Protein AF-A0A966WE71-F1 (afdb_monomer)

pLDDT: mean 93.79, std 5.93, range [53.34, 98.62]

Radius of gyration: 16.36 Å; Cα contacts (8 Å, |Δi|>4): 339; chains: 1; bounding box: 37×33×51 Å

Structure (mmCIF, N/CA/C/O backbone):
data_AF-A0A966WE71-F1
#
_entry.id   AF-A0A966WE71-F1
#
loop_
_atom_site.group_PDB
_atom_site.id
_atom_site.type_symbol
_atom_site.label_atom_id
_atom_site.label_alt_id
_atom_site.label_comp_id
_atom_site.label_asym_id
_atom_site.label_entity_id
_atom_site.label_seq_id
_atom_site.pdbx_PDB_ins_code
_atom_site.Cartn_x
_atom_site.Cartn_y
_atom_site.Cartn_z
_atom_site.occupancy
_atom_site.B_iso_or_equiv
_atom_site.auth_seq_id
_atom_site.auth_comp_id
_atom_site.auth_asym_id
_atom_site.auth_atom_id
_atom_site.pdbx_PDB_model_num
ATOM 1 N N . MET A 1 1 ? -20.166 5.163 21.535 1.00 53.34 1 MET A N 1
ATOM 2 C CA . MET A 1 1 ? -19.377 4.038 20.985 1.00 53.34 1 MET A CA 1
ATOM 3 C C . MET A 1 1 ? -18.232 4.639 20.194 1.00 53.34 1 MET A C 1
ATOM 5 O O . MET A 1 1 ? -18.505 5.546 19.416 1.00 53.34 1 MET A O 1
ATOM 9 N N . SER A 1 2 ? -16.987 4.217 20.433 1.00 61.28 2 SER A N 1
ATOM 10 C CA . SER A 1 2 ? -15.862 4.662 19.598 1.00 61.28 2 SER A CA 1
ATOM 11 C C . SER A 1 2 ? -16.095 4.178 18.165 1.00 61.28 2 SER A C 1
ATOM 13 O O . SER A 1 2 ? -16.528 3.040 17.969 1.00 61.28 2 SER A O 1
ATOM 15 N N . LYS A 1 3 ? -15.888 5.041 17.168 1.00 87.00 3 LYS A N 1
ATOM 16 C CA . LYS A 1 3 ? -15.935 4.617 15.762 1.00 87.00 3 LYS A CA 1
ATOM 17 C C . LYS A 1 3 ? -14.727 3.706 15.519 1.00 87.00 3 LYS A C 1
ATOM 19 O O . LYS A 1 3 ? -13.639 4.034 15.975 1.00 87.00 3 LYS A O 1
ATOM 24 N N . ARG A 1 4 ? -14.912 2.578 14.826 1.00 95.88 4 ARG A N 1
ATOM 25 C CA . ARG A 1 4 ? -13.828 1.655 14.435 1.00 95.88 4 ARG A CA 1
ATOM 26 C C . ARG A 1 4 ? -13.442 1.875 12.976 1.00 95.88 4 ARG A C 1
ATOM 28 O O . ARG A 1 4 ? -14.306 2.221 12.166 1.00 95.88 4 ARG A O 1
ATOM 35 N N . GLY A 1 5 ? -12.178 1.649 12.642 1.00 97.25 5 GLY A N 1
ATOM 36 C CA . GLY A 1 5 ? -11.676 1.848 11.284 1.00 97.25 5 GLY A CA 1
ATOM 37 C C . GLY A 1 5 ? -10.292 1.258 11.043 1.00 97.25 5 GLY A C 1
ATOM 38 O O . GLY A 1 5 ? -9.756 0.517 11.866 1.00 97.25 5 GLY A O 1
ATOM 39 N N . PHE A 1 6 ? -9.723 1.600 9.899 1.00 98.12 6 PHE A N 1
ATOM 40 C CA . PHE A 1 6 ? -8.439 1.130 9.402 1.00 98.12 6 PHE A CA 1
ATOM 41 C C . PHE A 1 6 ? -7.498 2.306 9.177 1.00 98.12 6 PHE A C 1
ATOM 43 O O . PHE A 1 6 ? -7.939 3.395 8.804 1.00 98.12 6 PHE A O 1
ATOM 50 N N . LEU A 1 7 ? -6.202 2.068 9.348 1.00 98.50 7 LEU A N 1
ATOM 51 C CA . LEU A 1 7 ? -5.177 2.954 8.812 1.00 98.50 7 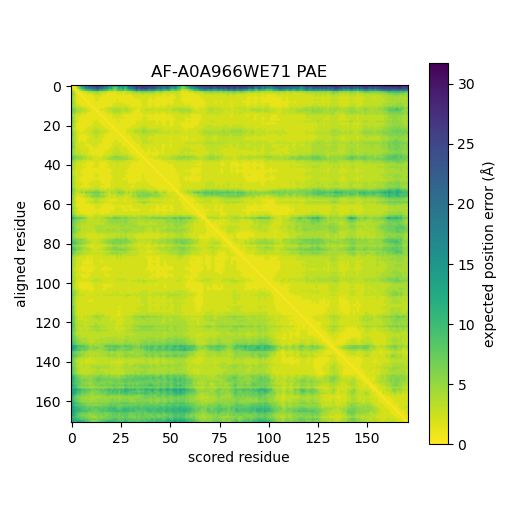LEU A CA 1
ATOM 52 C C . LEU A 1 7 ? -4.828 2.477 7.398 1.00 98.50 7 LEU A C 1
ATOM 54 O O . LEU A 1 7 ? -4.538 1.300 7.197 1.00 98.50 7 LEU A O 1
ATOM 58 N N . ALA A 1 8 ? -4.866 3.370 6.422 1.00 98.50 8 ALA A N 1
ATOM 59 C CA . ALA A 1 8 ? -4.443 3.105 5.055 1.00 98.50 8 ALA A CA 1
ATOM 60 C C . ALA A 1 8 ? -3.178 3.908 4.763 1.00 98.50 8 ALA A C 1
ATOM 62 O O . ALA A 1 8 ? -3.141 5.113 5.011 1.00 98.50 8 ALA A O 1
ATOM 63 N N . VAL A 1 9 ? -2.152 3.252 4.236 1.00 98.62 9 VAL A N 1
ATOM 64 C CA . VAL A 1 9 ? -0.878 3.868 3.868 1.00 98.62 9 VAL A CA 1
ATOM 65 C C . VAL A 1 9 ? -0.609 3.590 2.392 1.00 98.62 9 VAL A C 1
ATOM 67 O O . VAL A 1 9 ? -0.711 2.455 1.942 1.00 98.62 9 VAL A O 1
ATOM 70 N N . ASP A 1 10 ? -0.260 4.624 1.641 1.00 97.75 10 ASP A N 1
ATOM 71 C CA . ASP A 1 10 ? 0.112 4.541 0.228 1.00 97.75 10 ASP A CA 1
ATOM 72 C C . ASP A 1 10 ? 1.489 5.182 0.034 1.00 97.75 10 ASP A C 1
ATOM 74 O O . ASP A 1 10 ? 1.703 6.354 0.370 1.00 97.75 10 ASP A O 1
ATOM 78 N N . ILE A 1 11 ? 2.436 4.380 -0.450 1.00 96.81 11 ILE A N 1
ATOM 79 C CA . ILE A 1 11 ? 3.855 4.716 -0.553 1.00 96.81 11 ILE A CA 1
ATOM 80 C C . ILE A 1 11 ? 4.243 4.756 -2.028 1.00 96.81 11 ILE A C 1
ATOM 82 O O . ILE A 1 11 ? 4.585 3.739 -2.639 1.00 96.81 11 ILE A O 1
ATOM 86 N N . GLY A 1 12 ? 4.244 5.967 -2.580 1.00 92.44 12 GLY A N 1
ATOM 87 C CA . GLY A 1 12 ? 4.750 6.258 -3.912 1.00 92.44 12 GLY A CA 1
ATOM 88 C C . GLY A 1 12 ? 6.151 6.869 -3.894 1.00 92.44 12 GLY A C 1
ATOM 89 O O . GLY A 1 12 ? 6.595 7.475 -2.920 1.00 92.44 12 GLY A O 1
ATOM 90 N N . GLY A 1 13 ? 6.836 6.796 -5.036 1.00 90.06 13 GLY A N 1
ATOM 91 C CA . GLY A 1 13 ? 8.158 7.410 -5.216 1.00 90.06 13 GLY A CA 1
ATOM 92 C C . GLY A 1 13 ? 8.183 8.936 -5.089 1.00 90.06 13 GLY A C 1
ATOM 93 O O . GLY A 1 13 ? 9.224 9.528 -4.841 1.00 90.06 13 GLY A O 1
ATOM 94 N N . THR A 1 14 ? 7.032 9.585 -5.262 1.00 91.62 14 THR A N 1
ATOM 95 C CA . THR A 1 14 ? 6.903 11.050 -5.214 1.00 91.62 14 THR A CA 1
ATOM 96 C C . THR A 1 14 ? 6.099 11.523 -4.010 1.00 91.62 14 THR A C 1
ATOM 98 O O . THR A 1 14 ? 6.258 12.658 -3.565 1.00 91.62 14 THR A O 1
ATOM 101 N N . LYS A 1 15 ? 5.215 10.676 -3.482 1.00 95.50 15 LYS A N 1
ATOM 102 C CA . LYS A 1 15 ? 4.251 11.057 -2.460 1.00 95.50 15 LYS A CA 1
ATOM 103 C C . LYS A 1 15 ? 3.998 9.918 -1.484 1.00 95.50 15 LYS A C 1
ATOM 105 O O . LYS A 1 15 ? 3.820 8.777 -1.898 1.00 95.50 15 LYS A O 1
ATOM 110 N N . LEU A 1 16 ? 3.879 10.286 -0.216 1.00 98.00 16 LEU A N 1
ATOM 111 C CA . LEU A 1 16 ? 3.360 9.457 0.861 1.00 98.00 16 LEU A CA 1
ATOM 112 C C . LEU A 1 16 ? 1.936 9.920 1.179 1.00 98.00 16 LEU A C 1
ATOM 114 O O . LEU A 1 16 ? 1.690 11.126 1.306 1.00 98.00 16 LEU A O 1
ATOM 118 N N . SER A 1 17 ? 1.002 8.985 1.322 1.00 98.44 17 SER A N 1
ATOM 119 C CA . SER A 1 17 ? -0.354 9.270 1.800 1.00 98.44 17 SER A CA 1
ATOM 120 C C . SER A 1 17 ? -0.703 8.356 2.968 1.00 98.44 17 SER A C 1
ATOM 122 O O . SER A 1 17 ? -0.406 7.165 2.941 1.00 98.44 17 SER A O 1
ATOM 124 N N . VAL A 1 18 ? -1.364 8.911 3.980 1.00 98.62 18 VAL A N 1
ATOM 125 C CA . VAL A 1 18 ? -1.915 8.155 5.108 1.00 98.62 18 VAL A CA 1
ATOM 126 C C . VAL A 1 18 ? -3.356 8.593 5.307 1.00 98.62 18 VAL A C 1
ATOM 128 O O . VAL A 1 18 ? -3.637 9.790 5.281 1.00 98.62 18 VAL A O 1
ATOM 131 N N . GLY A 1 19 ? -4.273 7.653 5.490 1.00 98.00 19 GLY A N 1
ATOM 132 C CA . GLY A 1 19 ? -5.681 7.944 5.722 1.00 98.00 19 GLY A CA 1
ATOM 133 C C . GLY A 1 19 ? -6.292 7.056 6.790 1.00 98.00 19 GLY A C 1
ATOM 134 O O . GLY A 1 19 ? -5.854 5.928 7.006 1.00 98.00 19 GLY A O 1
ATOM 135 N N . VAL A 1 20 ? -7.325 7.571 7.444 1.00 98.12 20 VAL A N 1
ATOM 136 C CA . VAL A 1 20 ? -8.189 6.795 8.331 1.00 98.12 20 VAL A CA 1
ATOM 137 C C . VAL A 1 20 ? -9.447 6.445 7.557 1.00 98.12 20 VAL A C 1
ATOM 139 O O . VAL A 1 20 ? -10.128 7.329 7.039 1.00 98.12 20 VAL A O 1
ATOM 142 N N . VAL A 1 21 ? -9.757 5.157 7.470 1.00 97.38 21 VAL A N 1
ATOM 143 C CA . VAL A 1 21 ? -10.858 4.630 6.659 1.00 97.38 21 VAL A CA 1
ATOM 144 C C . VAL A 1 21 ? -11.862 3.921 7.561 1.00 97.38 21 VAL A C 1
ATOM 146 O O . VAL A 1 21 ? -11.482 3.167 8.454 1.00 97.38 21 VAL A O 1
ATOM 149 N N . SER A 1 22 ? -13.155 4.158 7.364 1.00 96.25 22 SER A N 1
ATOM 150 C CA . SER A 1 22 ? -14.210 3.489 8.125 1.00 96.25 22 SER A CA 1
ATOM 151 C C . SER A 1 22 ? -14.344 2.012 7.737 1.00 96.25 22 SER A C 1
ATOM 153 O O . SER A 1 22 ? -13.832 1.561 6.714 1.00 96.25 22 SER A O 1
ATOM 155 N N . LEU A 1 23 ? -15.123 1.252 8.512 1.00 95.81 23 LEU A N 1
ATOM 156 C CA . LEU A 1 23 ? -15.459 -0.141 8.181 1.00 95.81 23 LEU A CA 1
ATOM 157 C C . LEU A 1 23 ? -16.198 -0.309 6.840 1.00 95.81 23 LEU A C 1
ATOM 159 O O . LEU A 1 23 ? -16.301 -1.424 6.339 1.00 95.81 23 LEU A O 1
ATOM 163 N N . THR A 1 24 ? -16.723 0.781 6.278 1.00 94.31 24 THR A N 1
ATOM 164 C CA . THR A 1 24 ? -17.474 0.790 5.011 1.00 94.31 24 THR A CA 1
ATOM 165 C C . THR A 1 24 ? -16.676 1.361 3.836 1.00 94.31 24 THR A C 1
ATOM 167 O O . THR A 1 24 ? -17.225 1.494 2.749 1.00 94.31 24 THR A O 1
ATOM 170 N N . GLY A 1 25 ? -15.398 1.702 4.039 1.00 94.56 25 GLY A N 1
ATOM 171 C CA . GLY A 1 25 ? -14.542 2.275 2.993 1.00 94.56 25 GLY A CA 1
ATOM 172 C C . GLY A 1 25 ? -14.589 3.805 2.887 1.00 94.56 25 GLY A C 1
ATOM 173 O O . GLY A 1 25 ? -13.926 4.381 2.031 1.00 94.56 25 GLY A O 1
ATOM 174 N N . GLU A 1 26 ? -15.331 4.494 3.760 1.00 95.56 26 GLU A N 1
ATOM 175 C CA . GLU A 1 26 ? -15.346 5.963 3.800 1.00 95.56 26 GLU A CA 1
ATOM 176 C C . GLU A 1 26 ? -14.016 6.504 4.343 1.00 95.56 26 GLU A C 1
ATOM 178 O O . GLU A 1 26 ? -13.591 6.125 5.435 1.00 95.56 26 GLU A O 1
ATOM 183 N N . VAL A 1 27 ? -13.375 7.421 3.616 1.00 96.06 27 VAL A N 1
ATOM 184 C CA . VAL A 1 27 ? -12.171 8.120 4.087 1.00 96.06 27 VAL A CA 1
ATOM 185 C C . VAL A 1 27 ? -12.579 9.210 5.077 1.00 96.06 27 VAL A C 1
ATOM 187 O O . VAL A 1 27 ? -13.170 10.215 4.693 1.00 96.06 27 VAL A O 1
ATOM 190 N N . LEU A 1 28 ? -12.249 9.013 6.352 1.00 96.31 28 LEU A N 1
ATOM 191 C CA . LEU A 1 28 ? -12.604 9.913 7.452 1.00 96.31 28 LEU A CA 1
ATOM 192 C C . LEU A 1 28 ? -11.612 11.073 7.596 1.00 96.31 28 LEU A C 1
ATOM 194 O O . LEU A 1 28 ? -12.003 12.197 7.900 1.00 96.31 28 LEU A O 1
ATOM 198 N N . SER A 1 29 ? -10.328 10.800 7.374 1.00 96.44 29 SER A N 1
ATOM 199 C CA . SER A 1 29 ? -9.260 11.799 7.347 1.00 96.44 29 SER A CA 1
ATOM 200 C C . SER A 1 29 ? -8.123 11.325 6.449 1.00 96.44 29 SER A C 1
ATOM 202 O O . SER A 1 29 ? -7.968 10.123 6.209 1.00 96.44 29 SER A O 1
ATOM 204 N N . HIS A 1 30 ? -7.328 12.264 5.934 1.00 97.25 30 HIS A N 1
ATOM 205 C CA . HIS A 1 30 ? -6.104 11.927 5.221 1.00 97.25 30 HIS A CA 1
ATOM 206 C C . HIS A 1 30 ? -5.032 13.013 5.350 1.00 97.25 30 HIS A C 1
ATOM 208 O O . HIS A 1 30 ? -5.310 14.211 5.287 1.00 97.25 30 HIS A O 1
ATOM 214 N N . GLY A 1 31 ? -3.780 12.579 5.404 1.00 98.00 31 GLY A N 1
ATOM 215 C CA . GLY A 1 31 ? -2.583 13.404 5.354 1.00 98.00 31 GLY A CA 1
ATOM 216 C C . GLY A 1 31 ? -1.681 12.965 4.207 1.00 98.00 31 GLY A C 1
ATOM 217 O O . GLY A 1 31 ? -1.707 11.810 3.774 1.00 98.00 31 GLY A O 1
ATOM 218 N N . ARG A 1 32 ? -0.900 13.903 3.670 1.00 98.12 32 ARG A N 1
ATOM 219 C CA . ARG A 1 32 ? -0.003 13.664 2.536 1.00 98.12 32 ARG A CA 1
ATOM 220 C C . ARG A 1 32 ? 1.297 14.431 2.720 1.00 98.12 32 ARG A C 1
ATOM 222 O O . ARG A 1 32 ? 1.266 15.574 3.168 1.00 98.12 32 ARG A O 1
ATOM 229 N N . ALA A 1 33 ? 2.401 13.833 2.295 1.00 97.62 33 ALA A N 1
ATOM 230 C CA . ALA A 1 33 ? 3.713 14.466 2.244 1.00 97.62 33 ALA 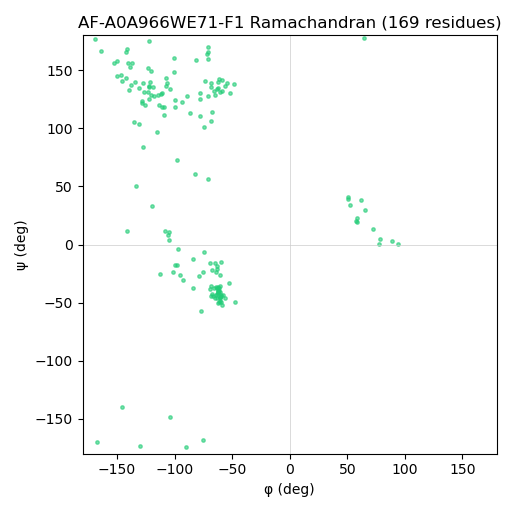A CA 1
ATOM 231 C C . ALA A 1 33 ? 4.420 14.110 0.932 1.00 97.62 33 ALA A C 1
ATOM 233 O O . ALA A 1 33 ? 4.114 13.095 0.303 1.00 97.62 33 ALA A O 1
ATOM 234 N N . MET A 1 34 ? 5.366 14.947 0.509 1.00 97.56 34 MET A N 1
ATOM 235 C CA . MET A 1 34 ? 6.296 14.571 -0.557 1.00 97.56 34 MET A CA 1
ATOM 236 C C . MET A 1 34 ? 7.224 13.474 -0.041 1.00 97.56 34 MET A C 1
ATOM 238 O O . MET A 1 34 ? 7.695 13.568 1.090 1.00 97.56 34 MET A O 1
ATOM 242 N N . THR A 1 35 ? 7.508 12.465 -0.863 1.00 96.44 35 THR A N 1
ATOM 243 C CA . THR A 1 35 ? 8.529 11.461 -0.534 1.00 96.44 35 THR A CA 1
ATOM 244 C C . THR A 1 35 ? 9.896 12.148 -0.552 1.00 96.44 35 THR A C 1
ATOM 246 O O . THR A 1 35 ? 10.308 12.633 -1.613 1.00 96.44 35 THR A O 1
ATOM 249 N N . PRO A 1 36 ? 10.595 12.269 0.593 1.00 95.75 36 PRO A N 1
ATOM 250 C CA . PRO A 1 36 ? 11.894 12.924 0.611 1.00 95.75 36 PRO A CA 1
ATOM 251 C C . PRO A 1 36 ? 12.953 12.038 -0.060 1.00 95.75 36 PRO A C 1
ATOM 253 O O . PRO A 1 36 ? 12.754 10.846 -0.269 1.00 95.75 36 PRO A O 1
ATOM 256 N N . GLN A 1 37 ? 14.101 12.620 -0.411 1.00 91.38 37 GLN A N 1
ATOM 257 C CA . GLN A 1 37 ? 15.211 11.856 -1.005 1.00 91.38 37 GLN A CA 1
ATOM 258 C C . GLN A 1 37 ? 15.974 11.013 0.028 1.00 91.38 37 GLN A C 1
ATOM 260 O 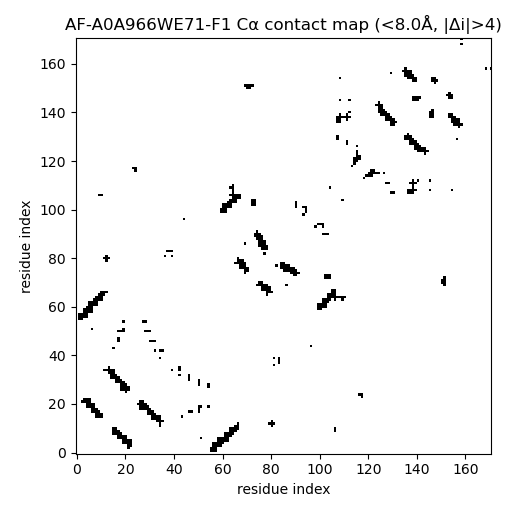O . GLN A 1 37 ? 16.621 10.033 -0.327 1.00 91.38 37 GLN A O 1
ATOM 265 N N . VAL A 1 38 ? 15.905 11.416 1.296 1.00 94.00 38 VAL A N 1
ATOM 266 C CA . VAL A 1 38 ? 16.510 10.751 2.451 1.00 94.00 38 VAL A CA 1
ATOM 267 C C . VAL A 1 38 ? 15.539 10.831 3.622 1.00 94.00 38 VAL A C 1
ATOM 269 O O . VAL A 1 38 ? 14.721 11.751 3.678 1.00 94.00 38 VAL A O 1
ATOM 272 N N . HIS A 1 39 ? 15.657 9.912 4.573 1.00 96.31 39 HIS A N 1
ATOM 273 C CA . HIS A 1 39 ? 14.818 9.852 5.768 1.00 96.31 39 HIS A CA 1
ATOM 274 C C . HIS A 1 39 ? 13.324 9.634 5.459 1.00 96.31 39 HIS A C 1
ATOM 276 O O . HIS A 1 39 ? 12.446 10.202 6.114 1.00 96.31 39 HIS A O 1
ATOM 282 N N . VAL A 1 40 ? 13.011 8.799 4.463 1.00 97.62 40 VAL A N 1
ATOM 283 C CA . VAL A 1 40 ? 11.627 8.495 4.060 1.00 97.62 40 VAL A CA 1
ATOM 284 C C . VAL A 1 40 ? 10.867 7.798 5.178 1.00 97.62 40 VAL A C 1
ATOM 286 O O . VAL A 1 40 ? 9.696 8.102 5.394 1.00 97.62 40 VAL A O 1
ATOM 289 N N . TRP A 1 41 ? 11.524 6.912 5.936 1.00 98.19 41 TRP A N 1
ATOM 290 C CA . TRP A 1 41 ? 10.892 6.282 7.099 1.00 98.19 41 TRP A CA 1
ATOM 291 C C . TRP A 1 41 ? 10.460 7.314 8.144 1.00 98.19 41 TRP A C 1
ATOM 293 O O . TRP A 1 41 ? 9.340 7.238 8.633 1.00 98.19 41 TRP A O 1
ATOM 303 N N . GLN A 1 42 ? 11.312 8.289 8.459 1.00 98.38 42 GLN A N 1
ATOM 304 C CA . GLN A 1 42 ? 11.007 9.331 9.438 1.00 98.38 42 GLN A CA 1
ATOM 305 C C . GLN A 1 42 ? 9.816 10.177 8.977 1.00 98.38 42 GLN A C 1
ATOM 307 O O . GLN A 1 42 ? 8.881 10.379 9.747 1.00 98.38 42 GLN A O 1
ATOM 312 N N . ALA A 1 43 ? 9.802 10.593 7.707 1.00 98.31 43 ALA A N 1
ATOM 313 C CA . ALA A 1 43 ? 8.682 11.344 7.143 1.00 98.31 43 ALA A CA 1
ATOM 314 C C . ALA A 1 43 ? 7.369 10.539 7.160 1.00 98.31 43 ALA A C 1
ATOM 316 O O . ALA A 1 43 ? 6.307 11.081 7.473 1.00 98.31 43 ALA A O 1
ATOM 317 N N . LEU A 1 44 ? 7.431 9.239 6.852 1.00 98.62 44 LEU A N 1
ATOM 318 C CA . LEU A 1 44 ? 6.272 8.352 6.929 1.00 98.62 44 LEU A CA 1
ATOM 319 C C . LEU A 1 44 ? 5.795 8.166 8.376 1.00 98.62 44 LEU A C 1
ATOM 321 O O . LEU A 1 44 ? 4.598 8.236 8.641 1.00 98.62 44 LEU A O 1
ATOM 325 N N . GLU A 1 45 ? 6.718 7.948 9.310 1.00 98.62 45 GLU A N 1
ATOM 326 C CA . GLU A 1 45 ? 6.438 7.768 10.734 1.00 98.62 45 GLU A CA 1
ATOM 327 C C . GLU A 1 45 ? 5.760 9.005 11.335 1.00 98.62 45 GLU A C 1
ATOM 329 O O . GLU A 1 45 ? 4.764 8.871 12.048 1.00 98.62 45 GLU A O 1
ATOM 334 N N . GLU A 1 46 ? 6.253 10.205 11.025 1.00 98.44 46 GLU A N 1
ATOM 335 C CA . GLU A 1 46 ? 5.634 11.467 11.440 1.00 98.44 46 GLU A CA 1
ATOM 336 C C . GLU A 1 46 ? 4.215 11.601 10.884 1.00 98.44 46 GLU A C 1
ATOM 338 O O . GLU A 1 46 ? 3.276 11.848 11.643 1.00 98.44 46 GLU A O 1
ATOM 343 N N . LEU A 1 47 ? 4.035 11.353 9.584 1.00 98.50 47 LEU A N 1
ATOM 344 C CA . LEU A 1 47 ? 2.727 11.432 8.939 1.00 98.50 47 LEU A CA 1
ATOM 345 C C . LEU A 1 47 ? 1.723 10.439 9.546 1.00 98.50 47 LEU A C 1
ATOM 347 O O . LEU A 1 47 ? 0.564 10.792 9.781 1.00 98.50 47 LEU A O 1
ATOM 351 N N . ILE A 1 48 ? 2.169 9.215 9.842 1.00 98.62 48 ILE A N 1
ATOM 352 C CA . ILE A 1 48 ? 1.370 8.197 10.530 1.00 98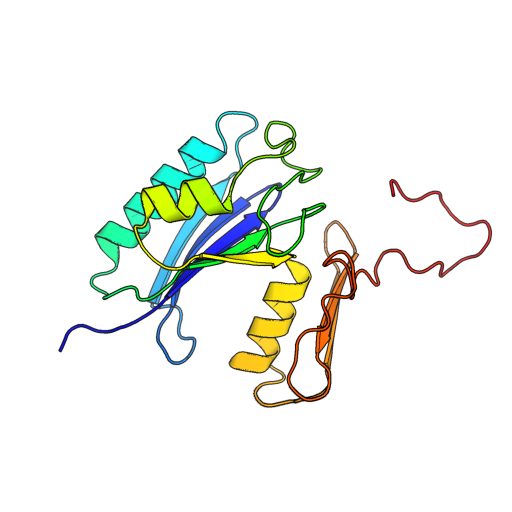.62 48 ILE A CA 1
ATOM 353 C C . ILE A 1 48 ? 0.981 8.672 11.929 1.00 98.62 48 ILE A C 1
ATOM 355 O O . ILE A 1 48 ? -0.200 8.627 12.273 1.00 98.62 48 ILE A O 1
ATOM 359 N N . LYS A 1 49 ? 1.939 9.153 12.731 1.00 98.06 49 LYS A N 1
ATOM 360 C CA . LYS A 1 49 ? 1.675 9.627 14.099 1.00 98.06 49 LYS A CA 1
ATOM 361 C C . LYS A 1 49 ? 0.649 10.755 14.116 1.00 98.06 49 LYS A C 1
ATOM 363 O O . LYS A 1 49 ? -0.270 10.706 14.931 1.00 98.06 49 LYS A O 1
ATOM 368 N N . THR A 1 50 ? 0.761 11.715 13.199 1.00 97.31 50 THR A N 1
ATOM 369 C CA . THR A 1 50 ? -0.221 12.798 13.049 1.00 97.31 50 THR A CA 1
ATOM 370 C C . THR A 1 50 ? -1.615 12.244 12.760 1.00 97.31 50 THR A C 1
ATOM 372 O O . THR A 1 50 ? -2.554 12.550 13.490 1.00 97.31 50 THR A O 1
ATOM 375 N N . GLN A 1 51 ? -1.759 11.369 11.758 1.00 96.88 51 GLN A N 1
ATOM 376 C CA . GLN A 1 51 ? -3.075 10.830 11.394 1.00 96.88 51 GLN A CA 1
ATOM 377 C C . GLN A 1 51 ? -3.692 9.950 12.487 1.00 96.88 51 GLN A C 1
ATOM 379 O O . GLN A 1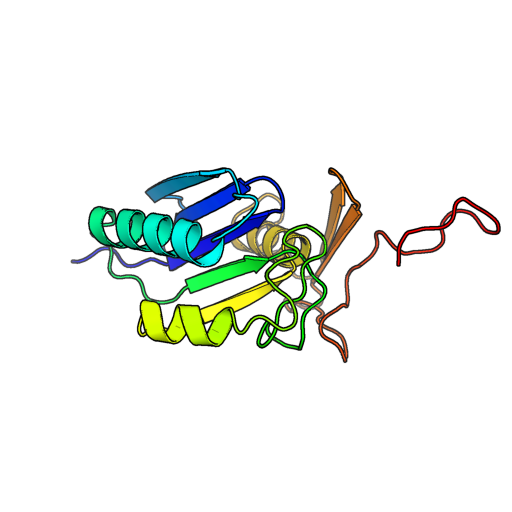 51 ? -4.898 10.018 12.716 1.00 96.88 51 GLN A O 1
ATOM 384 N N . VAL A 1 52 ? -2.887 9.150 13.191 1.00 96.00 52 VAL A N 1
ATOM 385 C CA . VAL A 1 52 ? -3.369 8.321 14.306 1.00 96.00 52 VAL A CA 1
ATOM 386 C C . VAL A 1 52 ? -3.860 9.202 15.458 1.00 96.00 52 VAL A C 1
ATOM 388 O O . VAL A 1 52 ? -4.957 8.965 15.969 1.00 96.00 52 VAL A O 1
ATOM 391 N N . ALA A 1 53 ? -3.095 10.233 15.832 1.00 94.50 53 ALA A N 1
ATOM 392 C CA . ALA A 1 53 ? -3.435 11.137 16.931 1.00 94.50 53 ALA A CA 1
ATOM 393 C C . ALA A 1 53 ? -4.713 11.951 16.664 1.00 94.50 53 ALA A C 1
ATOM 395 O O . ALA A 1 53 ? -5.507 12.169 17.578 1.00 94.50 53 ALA A O 1
ATOM 396 N N . GLU A 1 54 ? -4.933 12.368 15.417 1.00 92.00 54 GLU A N 1
ATOM 397 C CA . GLU A 1 54 ? -6.090 13.177 15.011 1.00 92.00 54 GLU A CA 1
ATOM 398 C C . GLU A 1 54 ? -7.348 12.343 14.716 1.00 92.00 54 GLU A C 1
ATOM 400 O O . GLU A 1 54 ? -8.440 12.896 14.600 1.00 92.00 54 GLU A O 1
ATOM 405 N N . SER A 1 55 ? -7.219 11.016 14.601 1.00 90.88 55 SER A N 1
ATOM 406 C CA . SER A 1 55 ? -8.287 10.152 14.083 1.00 90.88 55 SER A CA 1
ATOM 407 C C . SER A 1 55 ? -9.564 10.154 14.929 1.00 90.88 55 SER A C 1
ATOM 409 O O . SER A 1 55 ? -10.665 10.123 14.381 1.00 90.88 55 SER A O 1
ATOM 411 N N . GLY A 1 56 ? -9.438 10.128 16.262 1.00 89.75 56 GLY A N 1
ATOM 412 C CA . GLY A 1 56 ? -10.564 9.864 17.168 1.00 89.75 56 GLY A CA 1
ATOM 413 C C . GLY A 1 56 ? -11.262 8.514 16.918 1.00 89.75 56 GLY A C 1
ATOM 414 O O . GLY A 1 56 ? -12.423 8.344 17.301 1.00 89.75 56 GLY A O 1
ATOM 415 N N . VAL A 1 57 ? -10.584 7.574 16.247 1.00 93.88 57 VAL A N 1
ATOM 416 C CA . VAL A 1 57 ? -11.110 6.282 15.778 1.00 93.88 57 VAL A CA 1
ATOM 417 C C . VAL A 1 57 ? -10.286 5.150 16.388 1.00 93.88 57 VAL A C 1
ATOM 419 O O . VAL A 1 57 ? -9.063 5.213 16.462 1.00 93.88 57 VAL A O 1
ATOM 422 N N . GLU A 1 58 ? -10.954 4.076 16.799 1.00 95.75 58 GLU A N 1
ATOM 423 C CA . GLU A 1 58 ? -10.297 2.824 17.171 1.00 95.75 58 GLU A CA 1
ATOM 424 C C . GLU A 1 58 ? -9.823 2.099 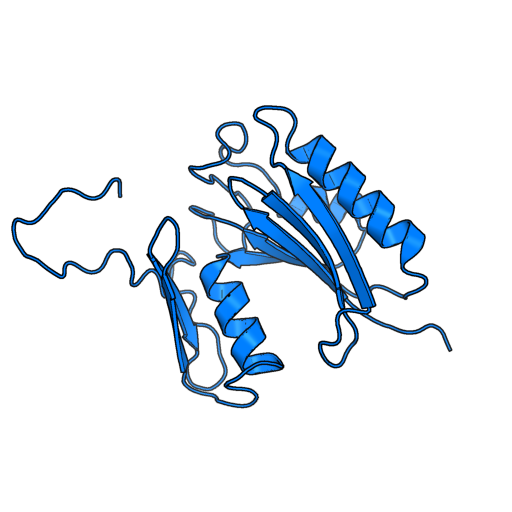15.900 1.00 95.75 58 GLU A C 1
ATOM 426 O O . GLU A 1 58 ? -10.612 1.483 15.174 1.00 95.75 58 GLU A O 1
ATOM 431 N N . LEU A 1 59 ? -8.528 2.210 15.612 1.00 97.25 59 LEU A N 1
ATOM 432 C CA . LEU A 1 59 ? -7.887 1.570 14.465 1.00 97.25 59 LEU A CA 1
ATOM 433 C C . LEU A 1 59 ? -7.638 0.086 14.752 1.00 97.25 59 LEU A C 1
ATOM 435 O O . LEU A 1 59 ? -6.994 -0.254 15.741 1.00 97.25 59 LEU A O 1
ATOM 439 N N . ILE A 1 60 ? -8.137 -0.798 13.885 1.00 97.50 60 ILE A N 1
ATOM 440 C CA . ILE A 1 60 ? -8.075 -2.256 14.108 1.00 97.50 60 ILE A CA 1
ATOM 441 C C . ILE A 1 60 ? -6.964 -2.950 13.316 1.00 97.50 60 ILE A C 1
ATOM 443 O O . ILE A 1 60 ? -6.524 -4.036 13.691 1.00 97.50 60 ILE A O 1
ATOM 447 N N . SER A 1 61 ? -6.520 -2.342 12.217 1.00 98.00 61 SER A N 1
ATOM 448 C CA . SER A 1 61 ? -5.388 -2.803 11.414 1.00 98.00 61 SER A CA 1
ATOM 449 C C . SER A 1 61 ? -4.890 -1.704 10.478 1.00 98.00 61 SER A C 1
ATOM 451 O O . SER A 1 61 ? -5.589 -0.717 10.226 1.00 98.00 61 SER A O 1
ATOM 453 N N . CYS A 1 62 ? -3.702 -1.922 9.917 1.00 98.62 62 CYS A N 1
ATOM 454 C CA . CYS A 1 62 ? -3.094 -1.079 8.897 1.00 98.62 62 CYS A CA 1
ATOM 455 C C . CYS A 1 62 ? -2.954 -1.840 7.570 1.00 98.62 62 CYS A C 1
ATOM 457 O O . CYS A 1 62 ? -2.422 -2.953 7.544 1.00 98.62 62 CYS A O 1
ATOM 459 N N . GLY A 1 63 ? -3.440 -1.249 6.480 1.00 98.44 63 GLY A N 1
ATOM 460 C CA . GLY A 1 63 ? -3.223 -1.716 5.111 1.00 98.44 63 GLY A CA 1
ATOM 461 C C . GLY A 1 63 ? -2.251 -0.794 4.378 1.00 98.44 63 GLY A C 1
ATOM 462 O O . GLY A 1 63 ? -2.361 0.426 4.492 1.00 98.44 63 GLY A O 1
ATOM 463 N N . VAL A 1 64 ? -1.310 -1.367 3.631 1.00 98.38 64 VAL A N 1
ATOM 464 C CA . VAL A 1 64 ? -0.241 -0.626 2.952 1.00 98.38 64 VAL A CA 1
ATOM 465 C C . VAL A 1 64 ? -0.177 -1.009 1.476 1.00 98.38 64 VAL A C 1
ATOM 467 O O . VAL A 1 64 ? 0.029 -2.178 1.152 1.00 98.38 64 VAL A O 1
ATOM 470 N N . GLY A 1 65 ? -0.297 -0.020 0.592 1.00 96.75 65 GLY A N 1
ATOM 471 C CA . GLY A 1 65 ? 0.121 -0.115 -0.805 1.00 96.75 65 GLY A CA 1
ATOM 472 C C . GLY A 1 65 ? 1.545 0.416 -0.952 1.00 96.75 65 GLY A C 1
ATOM 473 O O . GLY A 1 65 ? 1.823 1.551 -0.567 1.00 96.75 65 GLY A O 1
ATOM 474 N N . CYS A 1 66 ? 2.462 -0.396 -1.473 1.00 94.62 66 CYS A N 1
ATOM 475 C CA . CYS A 1 66 ? 3.854 -0.001 -1.674 1.00 94.62 66 CYS A CA 1
ATOM 476 C C . CYS A 1 66 ? 4.345 -0.424 -3.056 1.00 94.62 66 CYS A C 1
ATOM 478 O O . CYS A 1 66 ? 4.073 -1.535 -3.509 1.00 94.62 66 CYS A O 1
ATOM 480 N N . GLY A 1 67 ? 5.123 0.435 -3.714 1.00 88.94 67 GLY A N 1
ATOM 481 C CA . GLY A 1 67 ? 5.858 0.035 -4.913 1.00 88.94 67 GLY A CA 1
ATOM 482 C C . GLY A 1 67 ? 6.808 -1.138 -4.625 1.00 88.94 67 GLY A C 1
ATOM 483 O O . GLY A 1 67 ? 7.429 -1.203 -3.561 1.00 88.94 67 GLY A O 1
ATOM 484 N N . GLY A 1 68 ? 6.914 -2.075 -5.568 1.00 85.25 68 GLY A N 1
ATOM 485 C CA . GLY A 1 68 ? 7.849 -3.202 -5.502 1.00 85.25 68 GLY A CA 1
ATOM 486 C C . GLY A 1 68 ? 9.225 -2.906 -6.125 1.00 85.25 68 GLY A C 1
ATOM 487 O O . GLY A 1 68 ? 9.478 -1.781 -6.568 1.00 85.25 68 GLY A O 1
ATOM 488 N N . PRO A 1 69 ? 10.105 -3.925 -6.218 1.00 86.31 69 PRO A N 1
ATOM 489 C CA . PRO A 1 69 ? 9.908 -5.312 -5.774 1.00 86.31 69 PRO A CA 1
ATOM 490 C C . PRO A 1 69 ? 9.886 -5.482 -4.247 1.00 86.31 69 PRO A C 1
ATOM 492 O O . PRO A 1 69 ? 10.401 -4.647 -3.503 1.00 86.31 69 PRO A O 1
ATOM 495 N N . MET A 1 70 ? 9.305 -6.588 -3.778 1.00 89.75 70 MET A N 1
ATOM 496 C CA . MET A 1 70 ? 9.257 -6.954 -2.359 1.00 89.75 70 MET A CA 1
ATOM 497 C C . MET A 1 70 ? 9.237 -8.474 -2.165 1.00 89.75 70 MET A C 1
ATOM 499 O O . MET A 1 70 ? 8.866 -9.213 -3.079 1.00 89.75 70 MET A O 1
ATOM 503 N N . SER A 1 71 ? 9.636 -8.945 -0.983 1.00 90.31 71 SER A N 1
ATOM 504 C CA . SER A 1 71 ? 9.413 -10.334 -0.568 1.00 90.31 71 SER A CA 1
ATOM 505 C C . SER A 1 71 ? 7.919 -10.583 -0.270 1.00 90.31 71 SER A C 1
ATOM 507 O O . SER A 1 71 ? 7.148 -9.622 -0.150 1.00 90.31 71 SER A O 1
ATOM 509 N N . PRO A 1 72 ? 7.467 -11.851 -0.164 1.00 87.62 72 PRO A N 1
ATOM 510 C CA . PRO A 1 72 ? 6.070 -12.165 0.131 1.00 87.62 72 PRO A CA 1
ATOM 511 C C . PRO A 1 72 ? 5.523 -11.373 1.326 1.00 87.62 72 PRO A C 1
ATOM 513 O O . PRO A 1 72 ? 6.208 -11.197 2.330 1.00 87.62 72 PRO A O 1
ATOM 516 N N . HIS A 1 73 ? 4.286 -10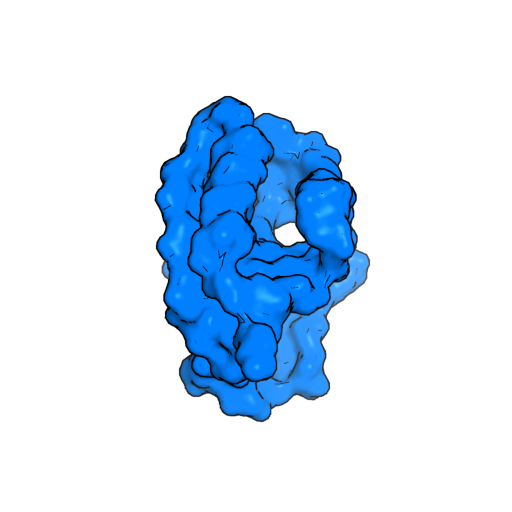.885 1.204 1.00 86.44 73 HIS A N 1
ATOM 517 C CA . HIS A 1 73 ? 3.604 -10.078 2.228 1.00 86.44 73 HIS A CA 1
ATOM 518 C C . HIS A 1 73 ? 4.329 -8.779 2.637 1.00 86.44 73 HIS A C 1
ATOM 520 O O . HIS A 1 73 ? 4.052 -8.237 3.711 1.00 86.44 73 HIS A O 1
ATOM 526 N N . GLY A 1 74 ? 5.258 -8.292 1.807 1.00 89.50 74 GLY A N 1
ATOM 527 C CA . GLY A 1 74 ? 5.994 -7.051 2.040 1.00 89.50 74 GLY A CA 1
ATOM 528 C C . GLY A 1 74 ? 6.912 -7.092 3.262 1.00 89.50 74 GLY A C 1
ATOM 529 O O . GLY A 1 74 ? 7.112 -6.056 3.898 1.00 89.50 74 GLY A O 1
ATOM 530 N N . GLU A 1 75 ? 7.450 -8.264 3.628 1.00 92.00 75 GLU A N 1
ATOM 531 C CA . GLU A 1 75 ? 8.384 -8.372 4.763 1.00 92.00 75 GLU A CA 1
ATOM 532 C C . GLU A 1 75 ? 9.630 -7.507 4.549 1.00 92.00 75 GLU A C 1
ATOM 534 O O . GLU A 1 75 ? 10.042 -6.793 5.462 1.00 92.00 75 GLU A O 1
ATOM 539 N N . LEU A 1 76 ? 10.180 -7.535 3.332 1.00 94.88 76 LEU A N 1
ATOM 540 C CA . LEU A 1 76 ? 11.298 -6.713 2.884 1.00 94.88 76 LEU A CA 1
ATOM 541 C C . LEU A 1 76 ? 10.913 -6.025 1.572 1.00 94.88 76 LEU A C 1
ATOM 543 O O . LEU A 1 76 ? 10.596 -6.694 0.585 1.00 94.88 76 LEU A O 1
ATOM 547 N N . VAL A 1 77 ? 10.949 -4.694 1.549 1.00 94.19 77 VAL A N 1
ATOM 548 C CA . VAL A 1 77 ? 10.649 -3.879 0.360 1.00 94.19 77 VAL A CA 1
ATOM 549 C C . VAL A 1 77 ? 11.926 -3.282 -0.226 1.00 94.19 77 VAL A C 1
ATOM 551 O O . VAL A 1 77 ? 12.810 -2.842 0.508 1.00 94.19 77 VAL A O 1
ATOM 554 N N . SER A 1 78 ? 12.006 -3.282 -1.557 1.00 92.50 78 SER A N 1
ATOM 555 C CA . SER A 1 78 ? 13.147 -2.807 -2.349 1.00 92.50 78 SER A CA 1
ATOM 556 C C . SER A 1 78 ? 12.686 -1.910 -3.500 1.00 92.50 78 SER A C 1
ATOM 558 O O . SER A 1 78 ? 13.027 -2.145 -4.657 1.00 92.50 78 SER A O 1
ATOM 560 N N . THR A 1 79 ? 11.851 -0.917 -3.198 1.00 88.62 79 THR A N 1
ATOM 561 C CA . THR A 1 79 ? 11.231 -0.034 -4.200 1.00 88.62 79 THR A CA 1
ATOM 562 C C . THR A 1 79 ? 12.263 0.741 -5.019 1.00 88.62 79 THR A C 1
ATOM 564 O O . THR A 1 79 ? 13.155 1.395 -4.481 1.00 88.62 79 THR A O 1
ATOM 567 N N . LEU A 1 80 ? 12.104 0.724 -6.347 1.00 85.12 80 LEU A N 1
ATOM 568 C CA . LEU A 1 80 ? 13.014 1.412 -7.274 1.00 85.12 80 LEU A CA 1
ATOM 569 C C . LEU A 1 80 ? 13.016 2.937 -7.102 1.00 85.12 80 LEU A C 1
ATOM 571 O O . LEU A 1 80 ? 13.983 3.598 -7.472 1.00 85.12 80 LEU A O 1
ATOM 575 N N . HIS A 1 81 ? 11.936 3.498 -6.556 1.00 87.12 81 HIS A N 1
ATOM 576 C CA . HIS A 1 81 ? 11.777 4.943 -6.420 1.00 87.12 81 HIS A CA 1
ATOM 577 C C . HIS A 1 81 ? 12.158 5.481 -5.034 1.00 87.12 81 HIS A C 1
ATOM 579 O O . HIS A 1 81 ? 12.134 6.695 -4.844 1.00 87.12 81 HIS A O 1
ATOM 585 N N . ILE A 1 82 ? 12.511 4.615 -4.075 1.00 92.69 82 ILE A N 1
ATOM 586 C CA . ILE A 1 82 ? 13.032 5.015 -2.757 1.00 92.69 82 ILE A CA 1
ATOM 587 C C . ILE A 1 82 ? 14.356 4.266 -2.522 1.00 92.69 82 ILE A C 1
ATOM 589 O O . ILE A 1 82 ? 14.364 3.208 -1.893 1.00 92.69 82 ILE A O 1
ATOM 593 N N . PRO A 1 83 ? 15.492 4.784 -3.031 1.00 90.31 83 PRO A N 1
ATOM 594 C CA . PRO A 1 83 ? 16.768 4.059 -3.026 1.00 90.31 83 PRO A CA 1
ATOM 595 C C . PRO A 1 83 ? 17.300 3.686 -1.636 1.00 90.31 83 PRO A C 1
ATOM 597 O O . PRO A 1 83 ? 18.037 2.711 -1.507 1.00 90.31 83 PRO A O 1
ATOM 600 N N . GLU A 1 84 ? 16.938 4.440 -0.594 1.00 93.56 84 GLU A N 1
ATOM 601 C CA . GLU A 1 84 ? 17.319 4.124 0.790 1.00 93.56 84 GLU A CA 1
ATOM 602 C C . GLU A 1 84 ? 16.629 2.868 1.344 1.00 93.56 84 GLU A C 1
ATOM 604 O O . GLU A 1 84 ? 17.073 2.314 2.350 1.00 93.56 84 GLU A O 1
ATOM 609 N N . TRP A 1 85 ? 15.561 2.391 0.700 1.00 94.44 85 TRP A N 1
ATOM 610 C CA . TRP A 1 85 ? 14.824 1.204 1.119 1.00 94.44 85 TRP A CA 1
ATOM 611 C C . TRP A 1 85 ? 15.264 -0.008 0.319 1.00 94.44 85 TRP A C 1
ATOM 613 O O . TRP A 1 85 ? 14.535 -0.489 -0.539 1.00 94.44 85 TRP A O 1
ATOM 623 N N . ARG A 1 86 ? 16.465 -0.513 0.600 1.00 94.38 86 ARG A N 1
ATOM 624 C CA . ARG A 1 86 ? 16.933 -1.795 0.066 1.00 94.38 86 ARG A CA 1
ATOM 625 C C . ARG A 1 86 ? 16.773 -2.879 1.121 1.00 94.38 86 ARG A C 1
ATOM 627 O O . ARG A 1 86 ? 17.375 -2.771 2.184 1.00 94.38 86 ARG A O 1
ATOM 634 N N . GLU A 1 87 ? 15.961 -3.893 0.820 1.00 95.81 87 GLU A N 1
ATOM 635 C CA . GLU A 1 87 ? 15.557 -4.936 1.777 1.00 95.81 87 GLU A CA 1
ATOM 636 C C . GLU A 1 87 ? 15.037 -4.331 3.092 1.00 95.81 87 GLU A C 1
ATOM 638 O O . GLU A 1 87 ? 15.354 -4.775 4.194 1.00 95.81 87 GLU A O 1
ATOM 643 N N . PHE A 1 88 ? 14.259 -3.255 2.979 1.00 97.62 88 PHE A N 1
ATOM 644 C CA . PHE A 1 88 ? 13.818 -2.491 4.133 1.00 97.62 88 PHE A CA 1
ATOM 645 C C . PHE A 1 88 ? 12.665 -3.209 4.852 1.00 97.62 88 PHE A C 1
ATOM 647 O O . PHE A 1 88 ? 11.683 -3.575 4.199 1.00 97.62 88 PHE A O 1
ATOM 654 N N . PRO A 1 89 ? 12.731 -3.386 6.187 1.00 97.69 89 PRO A N 1
ATOM 655 C CA . PRO A 1 89 ? 11.757 -4.169 6.946 1.00 97.69 89 PRO A CA 1
ATOM 656 C C . PRO A 1 89 ? 10.496 -3.354 7.276 1.00 97.69 89 PRO A C 1
ATOM 658 O O . PRO A 1 89 ? 10.176 -3.113 8.444 1.00 97.69 89 PRO A O 1
ATOM 661 N N . LEU A 1 90 ? 9.785 -2.889 6.243 1.00 97.38 90 LEU A N 1
ATOM 662 C CA . LEU A 1 90 ? 8.642 -1.976 6.369 1.00 97.38 90 LEU A CA 1
ATOM 663 C C . LEU A 1 90 ? 7.549 -2.540 7.281 1.00 97.38 90 LEU A C 1
ATOM 665 O O . LEU A 1 90 ? 7.062 -1.837 8.166 1.00 97.38 90 LEU A O 1
ATOM 669 N N . ARG A 1 91 ? 7.189 -3.815 7.095 1.00 97.62 91 ARG A N 1
ATOM 670 C CA . ARG A 1 91 ? 6.143 -4.465 7.892 1.00 97.62 91 ARG A CA 1
ATOM 671 C C . ARG A 1 91 ? 6.495 -4.505 9.373 1.00 97.62 91 ARG A C 1
ATOM 673 O O . ARG A 1 91 ? 5.681 -4.076 10.184 1.00 97.62 91 ARG A O 1
ATOM 680 N N . ALA A 1 92 ? 7.702 -4.962 9.709 1.00 98.19 92 ALA A N 1
ATOM 681 C CA . ALA A 1 92 ? 8.154 -5.052 11.096 1.00 98.19 92 ALA A CA 1
ATOM 682 C C . ALA A 1 92 ? 8.168 -3.669 11.760 1.00 98.19 92 ALA A C 1
ATOM 684 O O . ALA A 1 92 ? 7.588 -3.487 12.824 1.00 98.19 92 ALA A O 1
ATOM 685 N N . LYS A 1 93 ? 8.715 -2.657 11.076 1.00 98.38 93 LYS A N 1
ATOM 686 C CA . LYS A 1 93 ? 8.744 -1.282 11.586 1.00 98.38 93 LYS A CA 1
ATOM 687 C C . LYS A 1 93 ? 7.354 -0.691 11.820 1.00 98.38 93 LYS A C 1
ATOM 689 O O . LYS A 1 93 ? 7.144 -0.007 12.818 1.00 98.38 93 LYS A O 1
ATOM 694 N N . LEU A 1 94 ? 6.400 -0.947 10.924 1.00 98.50 94 LEU A N 1
ATOM 695 C CA . LEU A 1 94 ? 5.014 -0.507 11.103 1.00 98.50 94 LEU A CA 1
ATOM 696 C C . LEU A 1 94 ? 4.314 -1.260 12.238 1.00 98.50 94 LEU A C 1
ATOM 698 O O . LEU A 1 94 ? 3.550 -0.645 12.975 1.00 98.50 94 LEU A O 1
ATOM 702 N N . GLN A 1 95 ? 4.571 -2.560 12.404 1.00 98.25 95 GLN A N 1
ATOM 703 C CA . GLN A 1 95 ? 4.030 -3.337 13.523 1.00 98.25 95 GLN A CA 1
ATOM 704 C C . GLN A 1 95 ? 4.574 -2.834 14.861 1.00 98.25 95 GLN A C 1
ATOM 706 O O . GLN A 1 95 ? 3.792 -2.634 15.787 1.00 98.25 95 GLN A O 1
ATOM 711 N N . ASP A 1 96 ? 5.874 -2.551 14.935 1.00 98.31 96 ASP A N 1
ATOM 712 C CA . ASP A 1 96 ? 6.507 -1.968 16.118 1.00 98.31 96 ASP A CA 1
ATOM 713 C C . ASP A 1 96 ? 5.941 -0.574 16.430 1.00 98.31 96 ASP A C 1
ATOM 715 O O . ASP A 1 96 ? 5.670 -0.257 17.587 1.00 98.31 96 ASP A O 1
ATOM 719 N N . LEU A 1 97 ? 5.703 0.250 15.406 1.00 98.44 97 LEU A N 1
ATOM 720 C CA . LEU A 1 97 ? 5.136 1.589 15.570 1.00 98.44 97 LEU A CA 1
ATOM 721 C C . LEU A 1 97 ? 3.669 1.561 16.026 1.00 98.44 97 LEU A C 1
ATOM 723 O O . LEU A 1 97 ? 3.271 2.352 16.879 1.00 98.44 97 LEU A O 1
ATOM 727 N N . LEU A 1 98 ? 2.854 0.696 15.421 1.00 97.75 98 LEU A N 1
ATOM 728 C CA . LEU A 1 98 ? 1.395 0.744 15.538 1.00 97.75 98 LEU A CA 1
ATOM 729 C C . LEU A 1 98 ? 0.824 -0.251 16.547 1.00 97.75 98 LEU A C 1
ATOM 731 O O . LEU A 1 98 ? -0.329 -0.103 16.945 1.00 97.75 98 LEU A O 1
ATOM 735 N N . GLN A 1 99 ? 1.597 -1.270 16.933 1.00 97.50 99 GLN A N 1
ATOM 736 C CA . GLN A 1 99 ? 1.168 -2.341 17.837 1.00 97.50 99 GLN A CA 1
ATOM 737 C C . GLN A 1 99 ? -0.143 -3.018 17.380 1.00 97.50 99 GLN A C 1
ATOM 739 O O . GLN A 1 99 ? -0.971 -3.427 18.192 1.00 97.50 99 GLN A O 1
ATOM 744 N N . MET A 1 100 ? -0.344 -3.133 16.060 1.00 96.88 100 MET A N 1
ATOM 745 C CA . MET A 1 100 ? -1.536 -3.723 15.438 1.00 96.88 100 MET A CA 1
ATOM 746 C C . MET A 1 100 ? -1.170 -4.543 14.187 1.00 96.88 100 MET A C 1
ATOM 748 O O . MET A 1 100 ? -0.056 -4.409 13.669 1.00 96.88 100 MET A O 1
ATOM 752 N N . PRO A 1 101 ? -2.080 -5.385 13.659 1.00 98.25 101 PRO A N 1
ATOM 753 C CA . PRO A 1 101 ? -1.845 -6.110 12.413 1.00 98.25 101 PRO A CA 1
ATOM 754 C C . PRO A 1 101 ? -1.568 -5.168 11.231 1.00 98.25 101 PRO A C 1
ATOM 756 O O . PRO A 1 101 ? -2.321 -4.222 10.996 1.00 98.25 101 PRO A O 1
ATOM 759 N N . VAL A 1 102 ? -0.514 -5.472 10.467 1.00 98.56 102 VAL A N 1
ATOM 760 C CA . VAL A 1 102 ? -0.114 -4.747 9.251 1.00 98.56 102 VAL A CA 1
ATOM 761 C C . VAL A 1 102 ? -0.127 -5.706 8.062 1.00 98.56 102 VAL A C 1
ATOM 763 O O . VAL A 1 102 ? 0.499 -6.775 8.114 1.00 98.56 102 VAL A O 1
ATOM 766 N N . TYR A 1 103 ? -0.811 -5.296 6.997 1.00 97.44 103 TYR A N 1
ATOM 767 C CA . TYR A 1 103 ? -0.904 -5.997 5.719 1.00 97.44 103 TYR A CA 1
ATOM 768 C C . TYR A 1 103 ? -0.305 -5.120 4.627 1.00 97.44 103 TYR A C 1
ATOM 770 O O . TYR A 1 103 ? -0.681 -3.957 4.503 1.00 97.44 103 TYR A O 1
ATOM 778 N N . ILE A 1 104 ? 0.628 -5.670 3.855 1.00 96.06 104 ILE A N 1
ATOM 779 C CA . ILE A 1 104 ? 1.321 -4.947 2.789 1.00 96.06 104 ILE A CA 1
ATOM 780 C C . ILE A 1 104 ? 1.107 -5.682 1.480 1.00 96.06 104 ILE A C 1
ATOM 782 O O . ILE A 1 104 ? 1.243 -6.907 1.424 1.00 96.06 104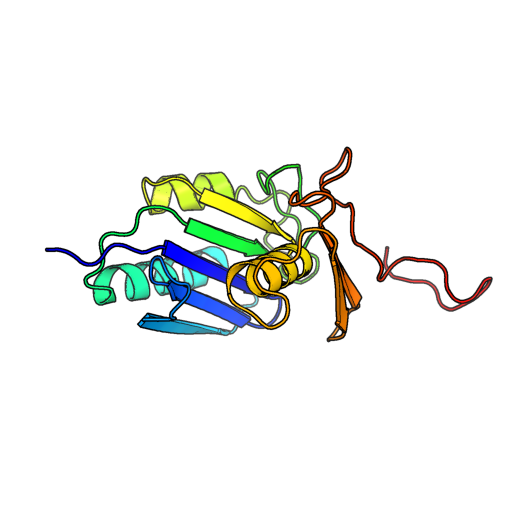 ILE A O 1
ATOM 786 N N . ASP A 1 105 ? 0.806 -4.915 0.441 1.00 93.69 105 ASP A N 1
ATOM 787 C CA . ASP A 1 105 ? 0.744 -5.402 -0.923 1.00 93.69 105 ASP A CA 1
ATOM 788 C C . ASP A 1 105 ? 1.321 -4.375 -1.913 1.00 93.69 105 ASP A C 1
ATOM 790 O O . ASP A 1 105 ? 1.577 -3.216 -1.570 1.00 93.69 105 ASP A O 1
ATOM 794 N N . GLY A 1 106 ? 1.531 -4.807 -3.156 1.00 92.12 106 GLY A N 1
ATOM 795 C CA . GLY A 1 106 ? 1.880 -3.927 -4.265 1.00 92.12 106 GLY A CA 1
ATOM 796 C C . GLY A 1 106 ? 0.830 -2.831 -4.444 1.00 92.12 106 GLY A C 1
ATOM 797 O O . GLY A 1 106 ? -0.363 -3.120 -4.418 1.00 92.12 106 GLY A O 1
ATOM 798 N N . ASP A 1 107 ? 1.258 -1.592 -4.660 1.00 92.25 107 ASP A N 1
ATOM 799 C CA . ASP A 1 107 ? 0.391 -0.421 -4.866 1.00 92.25 107 ASP A CA 1
ATOM 800 C C . ASP A 1 107 ? -0.750 -0.661 -5.878 1.00 92.25 107 ASP A C 1
ATOM 802 O O . ASP A 1 107 ? -1.923 -0.442 -5.569 1.00 92.25 107 ASP A O 1
ATOM 806 N N . ALA A 1 108 ? -0.443 -1.208 -7.055 1.00 93.00 108 ALA A N 1
ATOM 807 C CA . ALA A 1 108 ? -1.443 -1.518 -8.069 1.00 93.00 108 ALA A CA 1
ATOM 808 C C . ALA A 1 108 ? -2.383 -2.658 -7.641 1.00 93.00 108 ALA A C 1
ATOM 810 O O . ALA A 1 108 ? -3.579 -2.602 -7.928 1.00 93.00 108 ALA A O 1
ATOM 811 N N . LYS A 1 109 ? -1.885 -3.668 -6.914 1.00 93.56 109 LYS A N 1
ATOM 812 C CA . LYS A 1 109 ? -2.728 -4.735 -6.349 1.00 93.56 109 LYS A CA 1
ATOM 813 C C . LYS A 1 109 ? -3.656 -4.197 -5.263 1.00 93.56 109 LYS A C 1
ATOM 815 O O . LYS A 1 109 ? -4.832 -4.557 -5.242 1.00 93.56 109 LYS A O 1
ATOM 820 N N . ALA A 1 110 ? -3.149 -3.338 -4.385 1.00 95.06 110 ALA A N 1
ATOM 821 C CA . ALA A 1 110 ? -3.920 -2.692 -3.330 1.00 95.06 110 ALA A CA 1
ATOM 822 C C . ALA A 1 110 ? -5.025 -1.802 -3.919 1.00 95.06 110 ALA A C 1
ATOM 824 O O . ALA A 1 110 ? -6.157 -1.834 -3.440 1.00 95.06 110 ALA A O 1
ATOM 825 N N . LEU A 1 111 ? -4.737 -1.086 -5.012 1.00 95.25 111 LEU A N 1
ATOM 826 C CA . LEU A 1 111 ? -5.739 -0.306 -5.739 1.00 95.25 111 LEU A CA 1
ATOM 827 C C . LEU A 1 111 ? -6.872 -1.197 -6.263 1.00 95.25 111 LEU A C 1
ATOM 829 O O . LEU A 1 111 ? -8.038 -0.910 -6.007 1.00 95.25 111 LEU A O 1
ATOM 833 N N . VAL A 1 112 ? -6.553 -2.309 -6.935 1.00 96.06 112 VAL A N 1
ATOM 834 C CA . VAL A 1 112 ? -7.579 -3.240 -7.449 1.00 96.06 112 VAL A CA 1
ATOM 835 C C . VAL A 1 112 ? -8.417 -3.846 -6.318 1.00 96.06 112 VAL A C 1
ATO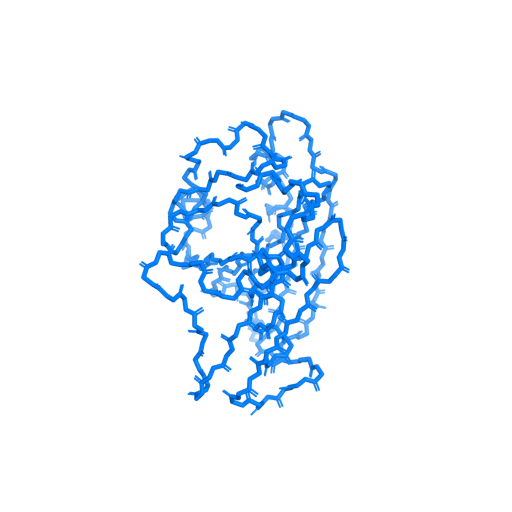M 837 O O . VAL A 1 112 ? -9.629 -3.997 -6.464 1.00 96.06 112 VAL A O 1
ATOM 840 N N . GLN A 1 113 ? -7.800 -4.152 -5.175 1.00 96.06 113 GLN A N 1
ATOM 841 C CA . GLN A 1 113 ? -8.520 -4.604 -3.980 1.00 96.06 113 GLN A CA 1
ATOM 842 C C . GLN A 1 113 ? -9.480 -3.536 -3.446 1.00 96.06 113 GLN A C 1
ATOM 844 O O . GLN A 1 113 ? -10.617 -3.864 -3.114 1.00 96.06 113 GLN A O 1
ATOM 849 N N . GLY A 1 114 ? -9.059 -2.268 -3.410 1.00 96.56 114 GLY A N 1
ATOM 850 C CA . GLY A 1 114 ? -9.930 -1.147 -3.052 1.00 96.56 114 GLY A CA 1
ATOM 851 C C . GLY A 1 114 ? -11.129 -1.020 -3.995 1.00 96.56 114 GLY A C 1
ATOM 852 O O . GLY A 1 114 ? -12.264 -0.894 -3.536 1.00 96.56 114 GLY A O 1
ATOM 853 N N . GLU A 1 115 ? -10.898 -1.150 -5.303 1.00 97.44 115 GLU A N 1
ATOM 854 C CA . GLU A 1 115 ? -11.956 -1.093 -6.320 1.00 97.44 115 GLU A CA 1
ATOM 855 C C . GLU A 1 115 ? -12.991 -2.220 -6.179 1.00 97.44 115 GLU A C 1
ATOM 857 O O . GLU A 1 115 ? -14.186 -1.988 -6.373 1.00 97.44 115 GLU A O 1
ATOM 862 N N . VAL A 1 116 ? -12.559 -3.426 -5.796 1.00 97.56 116 VAL A N 1
ATOM 863 C CA . VAL A 1 116 ? -13.450 -4.573 -5.532 1.00 97.56 116 VAL A CA 1
ATOM 864 C C . VAL A 1 116 ? -14.136 -4.496 -4.171 1.00 97.56 116 VAL A C 1
ATOM 866 O O . VAL A 1 116 ? -15.230 -5.041 -3.999 1.00 97.56 116 VAL A O 1
ATOM 869 N N . TRP A 1 117 ? -13.532 -3.824 -3.195 1.00 96.00 117 TRP A N 1
ATOM 870 C CA . TRP A 1 117 ? -14.144 -3.660 -1.884 1.00 96.00 117 TRP A CA 1
ATOM 871 C C . TRP A 1 117 ? -15.246 -2.599 -1.900 1.00 96.00 117 TRP A C 1
ATOM 873 O O . TRP A 1 117 ? -16.389 -2.896 -1.550 1.00 96.00 117 TRP A O 1
ATOM 883 N N . CYS A 1 118 ? -14.913 -1.374 -2.302 1.00 96.12 118 CYS A N 1
ATOM 884 C CA . CYS A 1 118 ? -15.801 -0.218 -2.171 1.00 96.12 118 CYS A CA 1
ATOM 885 C C . CYS A 1 118 ? -15.751 0.748 -3.367 1.00 96.12 118 CYS A C 1
ATOM 887 O O . CYS A 1 118 ? -16.275 1.856 -3.266 1.00 96.12 118 CYS A O 1
ATOM 889 N N . GLY A 1 119 ? -15.120 0.358 -4.479 1.00 96.25 119 GLY A N 1
ATOM 890 C CA . GLY A 1 119 ? -15.017 1.178 -5.687 1.00 96.25 119 GLY A CA 1
ATOM 891 C C . GLY A 1 119 ? -15.948 0.741 -6.820 1.00 96.25 119 GLY A C 1
ATOM 892 O O . GLY A 1 119 ? -17.061 0.257 -6.603 1.00 96.25 119 GLY A O 1
ATOM 893 N N . ALA A 1 120 ? -15.498 0.947 -8.056 1.00 96.19 120 ALA A N 1
ATOM 894 C CA . ALA A 1 120 ? -16.308 0.827 -9.268 1.00 96.19 120 ALA A CA 1
ATOM 895 C C . ALA A 1 120 ? -16.751 -0.609 -9.588 1.00 96.19 120 ALA A C 1
ATOM 897 O O . ALA A 1 120 ? -17.733 -0.808 -10.303 1.00 96.19 120 ALA A O 1
ATOM 898 N N . VAL A 1 121 ? -16.038 -1.609 -9.069 1.00 97.38 121 VAL A N 1
ATOM 899 C CA . VAL A 1 121 ? -16.316 -3.037 -9.284 1.00 97.38 121 VAL A CA 1
ATOM 900 C C . VAL A 1 121 ? -16.613 -3.746 -7.963 1.00 97.38 121 VAL A C 1
ATOM 902 O O . VAL A 1 121 ? -16.300 -4.926 -7.793 1.00 97.38 121 VAL A O 1
ATOM 905 N N . ALA A 1 122 ? -17.234 -3.026 -7.025 1.00 97.44 122 ALA A N 1
ATOM 906 C CA . ALA A 1 122 ? -17.582 -3.551 -5.715 1.00 97.44 122 ALA A CA 1
ATOM 907 C C . ALA A 1 122 ? -18.359 -4.879 -5.807 1.00 97.44 122 ALA A C 1
ATOM 909 O O . ALA A 1 122 ? -19.338 -5.006 -6.549 1.00 97.44 122 ALA A O 1
ATOM 910 N N . GLY A 1 123 ? -17.911 -5.880 -5.046 1.00 95.56 123 GLY A N 1
ATOM 911 C CA . GLY A 1 123 ? -18.545 -7.200 -4.967 1.00 95.56 123 GLY A CA 1
ATOM 912 C C . GLY A 1 123 ? -18.265 -8.146 -6.143 1.00 95.56 123 GLY A C 1
ATOM 913 O O . GLY A 1 123 ? -18.752 -9.278 -6.123 1.00 95.56 123 GLY A O 1
ATOM 914 N N . GLN A 1 124 ? -17.481 -7.737 -7.145 1.00 98.19 124 GLN A N 1
ATOM 915 C CA . GLN A 1 124 ? -17.065 -8.627 -8.233 1.00 98.19 124 GLN A CA 1
ATOM 916 C C . GLN A 1 124 ? -16.010 -9.636 -7.759 1.00 98.19 124 GLN A C 1
ATOM 918 O O . GLN A 1 124 ? -15.102 -9.304 -6.999 1.00 98.19 124 GLN A O 1
ATOM 923 N N . THR A 1 125 ? -16.104 -10.883 -8.225 1.00 97.75 125 THR A N 1
ATOM 924 C CA . THR A 1 125 ? -15.204 -11.970 -7.796 1.00 97.75 125 THR A CA 1
ATOM 925 C C . THR A 1 125 ? -14.055 -12.238 -8.755 1.00 97.75 125 THR A C 1
ATOM 927 O O . THR A 1 125 ? -13.083 -12.885 -8.366 1.00 97.75 125 THR A O 1
ATOM 930 N N . ASP A 1 126 ? -14.157 -11.768 -9.994 1.00 98.06 126 ASP A N 1
ATOM 931 C CA . ASP A 1 126 ? -13.182 -12.009 -11.049 1.00 98.06 126 ASP A CA 1
ATOM 932 C C . ASP A 1 126 ? -12.912 -10.686 -11.770 1.00 98.06 126 ASP A C 1
ATOM 934 O O . ASP A 1 126 ? -13.754 -10.174 -12.506 1.00 98.06 126 ASP A O 1
ATOM 938 N N . VAL A 1 127 ? -11.749 -10.095 -11.493 1.00 97.62 127 VAL A N 1
ATOM 939 C CA . VAL A 1 127 ? -11.370 -8.746 -11.927 1.00 97.62 127 VAL A CA 1
ATOM 940 C C . VAL A 1 127 ? -9.907 -8.746 -12.343 1.00 97.62 127 VAL A C 1
ATOM 942 O O . VAL A 1 127 ? -9.041 -9.227 -11.616 1.00 97.62 127 VAL A O 1
ATOM 945 N N . ILE A 1 128 ? -9.621 -8.152 -13.498 1.00 96.00 128 ILE A N 1
ATOM 946 C CA . ILE A 1 128 ? -8.272 -7.725 -13.868 1.00 96.00 128 ILE A CA 1
ATOM 947 C C . ILE A 1 128 ? -8.293 -6.204 -13.868 1.00 96.00 128 ILE A C 1
ATOM 949 O O . ILE A 1 128 ? -9.039 -5.596 -14.632 1.00 96.00 128 ILE A O 1
ATOM 953 N N . GLY A 1 129 ? -7.484 -5.599 -13.007 1.00 95.00 129 GLY A N 1
ATOM 954 C CA . GLY A 1 129 ? -7.279 -4.159 -12.998 1.00 95.00 129 GLY A CA 1
ATOM 955 C C . GLY A 1 129 ? -5.902 -3.801 -13.536 1.00 95.00 129 GLY A C 1
ATOM 956 O O . GLY A 1 129 ? -4.920 -4.503 -13.286 1.00 95.00 129 GLY A O 1
ATOM 957 N N . MET A 1 130 ? -5.845 -2.692 -14.267 1.00 93.88 130 MET A N 1
ATOM 958 C CA . MET A 1 130 ? -4.620 -2.118 -14.808 1.00 93.88 130 MET A CA 1
ATOM 959 C C . MET A 1 130 ? -4.518 -0.663 -14.379 1.00 93.88 130 MET A C 1
ATOM 961 O O . MET A 1 130 ? -5.463 0.107 -14.543 1.00 93.88 130 MET A O 1
ATOM 965 N N . VAL A 1 131 ? -3.355 -0.290 -13.864 1.00 91.19 131 VAL A N 1
ATOM 966 C CA . VAL A 1 131 ? -3.040 1.079 -13.465 1.00 91.19 131 VAL A CA 1
ATOM 967 C C . VAL A 1 131 ? -2.026 1.623 -14.456 1.00 91.19 131 VAL A C 1
ATOM 969 O O . VAL A 1 131 ? -0.929 1.082 -14.573 1.00 91.19 131 VAL A O 1
ATOM 972 N N . VAL A 1 132 ? -2.394 2.684 -15.176 1.00 90.81 132 VAL A N 1
ATOM 973 C CA . VAL A 1 132 ? -1.514 3.376 -16.127 1.00 90.81 132 VAL A CA 1
ATOM 974 C C . VAL A 1 132 ? -1.155 4.737 -15.542 1.00 90.81 132 VAL A C 1
ATOM 976 O O . VAL A 1 132 ? -2.013 5.603 -15.394 1.00 90.81 132 VAL A O 1
ATOM 979 N N . SER A 1 133 ? 0.110 4.904 -15.172 1.00 83.94 133 SER A N 1
ATOM 980 C CA . SER A 1 133 ? 0.655 6.108 -14.540 1.00 83.94 133 SER A CA 1
ATOM 981 C C . SER A 1 133 ? 2.098 6.315 -15.027 1.00 83.94 133 SER A C 1
ATOM 983 O O . SER A 1 133 ? 2.383 6.074 -16.200 1.00 83.94 133 SER A O 1
ATOM 985 N N . THR A 1 134 ? 3.033 6.718 -14.158 1.00 81.31 134 THR A N 1
ATOM 986 C CA . THR A 1 134 ? 4.478 6.751 -14.465 1.00 81.31 134 THR A CA 1
ATOM 987 C C . THR A 1 134 ? 4.984 5.400 -14.991 1.00 81.31 134 THR A C 1
ATOM 989 O O . THR A 1 134 ? 5.868 5.359 -15.842 1.00 81.31 134 THR A O 1
ATOM 992 N N . GLY A 1 135 ? 4.397 4.299 -14.512 1.00 84.75 135 GLY A N 1
ATOM 993 C CA . GLY A 1 135 ? 4.562 2.950 -15.050 1.00 84.75 135 GLY A CA 1
ATOM 994 C C . GLY A 1 135 ? 3.212 2.267 -15.283 1.00 84.75 135 GLY A C 1
ATOM 995 O O . GLY A 1 135 ? 2.156 2.882 -15.120 1.00 84.75 135 GLY A O 1
ATOM 996 N N . VAL A 1 136 ? 3.251 0.984 -15.646 1.00 90.12 136 VAL A N 1
ATOM 997 C CA . VAL A 1 136 ? 2.053 0.146 -15.784 1.00 90.12 136 VAL A CA 1
ATOM 998 C C . VAL A 1 136 ? 2.082 -0.940 -14.715 1.00 90.12 136 VAL A C 1
ATOM 1000 O O . VAL A 1 136 ? 3.008 -1.745 -14.665 1.00 90.12 136 VAL A O 1
ATOM 1003 N N . GLY A 1 137 ? 1.063 -0.958 -13.864 1.00 90.81 137 GLY A N 1
ATOM 1004 C CA . GLY A 1 137 ? 0.861 -1.972 -12.832 1.00 90.81 137 GLY A CA 1
ATOM 1005 C C . GLY A 1 137 ? -0.488 -2.662 -12.993 1.00 90.81 137 GLY A C 1
ATOM 1006 O O . GLY A 1 137 ? -1.303 -2.282 -13.837 1.00 90.81 137 GLY A O 1
ATOM 1007 N N . GLY A 1 138 ? -0.749 -3.669 -12.170 1.00 93.19 138 GLY A N 1
ATOM 1008 C CA . GLY A 1 138 ? -2.058 -4.298 -12.138 1.00 93.19 138 GLY A CA 1
ATOM 1009 C C . GLY A 1 138 ? -2.253 -5.237 -10.963 1.00 93.19 138 GLY A C 1
ATOM 1010 O O . GLY A 1 138 ? -1.352 -5.479 -10.159 1.00 93.19 138 GLY A O 1
ATOM 1011 N N . GLY A 1 139 ? -3.467 -5.762 -10.892 1.00 94.88 139 GLY A N 1
ATOM 1012 C CA . GLY A 1 139 ? -3.880 -6.761 -9.923 1.00 94.88 139 GLY A CA 1
ATOM 1013 C C . GLY A 1 139 ? -4.910 -7.684 -10.549 1.00 94.88 139 GLY A C 1
ATOM 1014 O O . GLY A 1 139 ? -5.702 -7.268 -11.396 1.00 94.88 139 GLY A O 1
ATOM 1015 N N . ILE A 1 140 ? -4.872 -8.951 -10.148 1.00 96.38 140 ILE A N 1
ATOM 1016 C CA . ILE A 1 140 ? -5.820 -9.958 -10.614 1.00 96.38 140 ILE A CA 1
ATOM 1017 C C . ILE A 1 140 ? -6.516 -10.528 -9.390 1.00 96.38 140 ILE A C 1
ATOM 1019 O O . ILE A 1 140 ? -5.862 -11.021 -8.471 1.00 96.38 140 ILE A O 1
ATOM 1023 N N . ILE A 1 141 ? -7.839 -10.472 -9.395 1.00 97.19 141 ILE A N 1
ATOM 1024 C CA . ILE A 1 141 ? -8.703 -11.151 -8.440 1.00 97.19 141 ILE A CA 1
ATOM 1025 C C . ILE A 1 141 ? -9.425 -12.245 -9.212 1.00 97.19 141 ILE A C 1
ATOM 1027 O O . ILE A 1 141 ? -9.967 -11.990 -10.285 1.00 97.19 141 ILE A O 1
ATOM 1031 N N . SER A 1 142 ? -9.410 -13.468 -8.692 1.00 97.31 142 SER A N 1
ATOM 1032 C CA . SER A 1 142 ? -10.208 -14.561 -9.240 1.00 97.31 142 SER A CA 1
ATOM 1033 C C . SER A 1 142 ? -10.845 -15.370 -8.126 1.00 97.31 142 SER A C 1
ATOM 1035 O O . SER A 1 142 ? -10.211 -15.660 -7.106 1.00 97.31 142 SER A O 1
ATOM 1037 N N . ARG A 1 143 ? -12.118 -15.729 -8.312 1.00 97.06 143 ARG A N 1
ATOM 1038 C CA . ARG A 1 143 ? -12.942 -16.416 -7.305 1.00 97.06 143 ARG A CA 1
ATOM 1039 C C . ARG A 1 143 ? -12.910 -15.712 -5.940 1.00 97.06 143 ARG A C 1
ATOM 1041 O O . ARG A 1 143 ? -12.830 -16.361 -4.897 1.00 97.06 143 ARG A O 1
ATOM 1048 N N . GLY A 1 144 ? -12.918 -14.380 -5.962 1.00 96.31 144 GLY A N 1
ATOM 1049 C CA . GLY A 1 144 ? -12.901 -13.516 -4.781 1.00 96.31 144 GLY A CA 1
ATOM 1050 C C . GLY A 1 144 ? -11.562 -13.468 -4.043 1.00 96.31 144 GLY A C 1
ATOM 1051 O O . GLY A 1 144 ? -11.521 -13.003 -2.907 1.00 96.31 144 GLY A O 1
ATOM 1052 N N . LYS A 1 145 ? -10.471 -13.962 -4.641 1.00 95.25 145 LYS A N 1
ATOM 1053 C CA . LYS A 1 145 ? -9.133 -13.950 -4.038 1.00 95.25 145 LYS A CA 1
ATOM 1054 C C . LYS A 1 145 ? -8.143 -13.214 -4.920 1.00 95.25 145 LYS A C 1
ATOM 1056 O O . LYS A 1 145 ? -8.106 -13.434 -6.129 1.00 95.25 145 LYS A O 1
ATOM 1061 N N . VAL A 1 146 ? -7.313 -12.387 -4.297 1.00 93.75 146 VAL A N 1
ATOM 1062 C CA . VAL A 1 146 ? -6.157 -11.775 -4.955 1.00 93.75 146 VAL A CA 1
ATOM 1063 C C . VAL A 1 146 ? -5.193 -12.880 -5.369 1.00 93.75 146 VAL A C 1
ATOM 1065 O O . VAL A 1 146 ? -4.917 -13.806 -4.604 1.00 93.75 146 VAL A O 1
ATOM 1068 N N . LEU A 1 147 ? -4.707 -12.810 -6.602 1.00 93.88 147 LEU A N 1
ATOM 1069 C CA . LEU A 1 147 ? -3.664 -13.698 -7.079 1.00 93.88 147 LEU A CA 1
ATOM 1070 C C . LEU A 1 147 ? -2.305 -13.106 -6.714 1.00 93.88 147 LEU A C 1
ATOM 1072 O O . LEU A 1 147 ? -1.897 -12.096 -7.278 1.00 93.88 147 LEU A O 1
ATOM 1076 N N . ASP A 1 148 ? -1.589 -13.778 -5.816 1.00 88.94 148 ASP A N 1
ATOM 1077 C CA . ASP A 1 148 ? -0.226 -13.393 -5.430 1.00 88.94 148 ASP A CA 1
ATOM 1078 C C . ASP A 1 148 ? 0.851 -14.098 -6.258 1.00 88.94 148 ASP A C 1
ATOM 1080 O O . ASP A 1 148 ? 1.921 -13.550 -6.526 1.00 88.94 148 ASP A O 1
ATOM 1084 N N . GLY A 1 149 ? 0.573 -15.321 -6.713 1.00 87.88 149 GLY A N 1
ATOM 1085 C CA . GLY A 1 149 ? 1.585 -16.180 -7.326 1.00 87.88 149 GLY A CA 1
ATOM 1086 C C . GLY A 1 149 ? 2.688 -16.585 -6.337 1.00 87.88 149 GLY A C 1
ATOM 1087 O O . GLY A 1 149 ? 2.708 -16.180 -5.179 1.00 87.88 149 GLY A O 1
ATOM 1088 N N . ARG A 1 150 ? 3.640 -17.411 -6.789 1.00 85.88 150 ARG A N 1
ATOM 1089 C CA . ARG A 1 150 ? 4.672 -17.997 -5.908 1.00 85.88 150 ARG A CA 1
ATOM 1090 C C . ARG A 1 150 ? 5.561 -16.954 -5.218 1.00 85.88 150 ARG A C 1
ATOM 1092 O O . ARG A 1 150 ? 6.008 -17.184 -4.104 1.00 85.88 150 ARG A O 1
ATOM 1099 N N . SER A 1 151 ? 5.863 -15.853 -5.902 1.00 80.81 151 SER A N 1
ATOM 1100 C CA . SER A 1 151 ? 6.777 -14.813 -5.416 1.00 80.81 151 SER A CA 1
ATOM 1101 C C . SER A 1 151 ? 6.067 -13.537 -4.956 1.00 80.81 151 SER A C 1
ATOM 1103 O O . SER A 1 151 ? 6.741 -12.538 -4.749 1.00 80.81 151 SER A O 1
ATOM 1105 N N . GLY A 1 152 ? 4.731 -13.526 -4.877 1.00 81.56 152 GLY A N 1
ATOM 1106 C CA . GLY A 1 152 ? 3.956 -12.324 -4.539 1.00 81.56 152 GLY A CA 1
ATOM 1107 C C . GLY A 1 152 ? 3.767 -11.314 -5.683 1.00 81.56 152 GLY A C 1
ATOM 1108 O O . GLY A 1 152 ? 3.186 -10.255 -5.459 1.00 81.56 152 GLY A O 1
ATOM 1109 N N . ASN A 1 153 ? 4.222 -11.634 -6.903 1.00 79.12 153 ASN A N 1
ATOM 1110 C CA . ASN A 1 153 ? 4.261 -10.711 -8.046 1.00 79.12 153 ASN A CA 1
ATOM 1111 C C . ASN A 1 153 ? 3.228 -11.003 -9.150 1.00 79.12 153 ASN A C 1
ATOM 1113 O O . ASN A 1 153 ? 3.335 -10.440 -10.242 1.00 79.12 153 ASN A O 1
ATOM 1117 N N . ALA A 1 154 ? 2.237 -11.871 -8.937 1.00 88.75 154 ALA A N 1
ATOM 1118 C CA . ALA A 1 154 ? 1.183 -12.040 -9.941 1.00 88.75 154 ALA A CA 1
ATOM 1119 C C . ALA A 1 154 ? 0.410 -10.720 -10.156 1.00 88.75 154 ALA A C 1
ATOM 1121 O O . ALA A 1 154 ? 0.204 -9.947 -9.225 1.00 88.75 154 ALA A O 1
ATOM 1122 N N . GLY A 1 155 ? 0.028 -10.439 -11.407 1.00 85.94 155 GLY A N 1
ATOM 1123 C CA . GLY A 1 155 ? -0.657 -9.194 -11.781 1.00 85.94 155 GLY A CA 1
ATOM 1124 C C . GLY A 1 155 ? 0.239 -8.055 -12.286 1.00 85.94 155 GLY A C 1
ATOM 1125 O O . GLY A 1 155 ? -0.298 -7.029 -12.692 1.00 85.94 155 GLY A O 1
ATOM 1126 N N . HIS A 1 156 ? 1.566 -8.237 -12.372 1.00 84.38 156 HIS A N 1
ATOM 1127 C CA . HIS A 1 156 ? 2.508 -7.285 -12.999 1.00 84.38 156 HIS A CA 1
ATOM 1128 C C . HIS A 1 156 ? 2.382 -7.238 -14.539 1.00 84.38 156 HIS A C 1
ATOM 1130 O O . HIS A 1 156 ? 3.336 -7.455 -15.287 1.00 84.38 156 HIS A O 1
ATOM 1136 N N . ILE A 1 157 ? 1.177 -6.952 -15.028 1.00 87.50 157 ILE A N 1
ATOM 1137 C CA . ILE A 1 157 ? 0.810 -6.955 -16.450 1.00 87.50 157 ILE A CA 1
ATOM 1138 C C . ILE A 1 157 ? 1.563 -5.909 -17.283 1.00 87.50 157 ILE A C 1
ATOM 1140 O O . ILE A 1 157 ? 1.657 -6.055 -18.497 1.00 87.50 157 ILE A O 1
ATOM 1144 N N . GLY A 1 158 ? 2.156 -4.895 -16.644 1.00 89.06 158 GLY A N 1
ATOM 1145 C CA . GLY A 1 158 ? 2.974 -3.886 -17.320 1.00 89.06 158 GLY A CA 1
ATOM 1146 C C . GLY A 1 158 ? 4.263 -4.412 -17.952 1.00 89.06 158 GLY A C 1
ATOM 1147 O O . GLY A 1 158 ? 4.834 -3.732 -18.799 1.00 89.06 158 GLY A O 1
ATOM 1148 N N . HIS A 1 159 ? 4.702 -5.618 -17.582 1.00 90.25 159 HIS A N 1
ATOM 1149 C CA . HIS A 1 159 ? 5.915 -6.250 -18.114 1.00 90.25 159 HIS A CA 1
ATOM 1150 C C . HIS A 1 159 ? 5.621 -7.377 -19.114 1.00 90.25 159 HIS A C 1
ATOM 1152 O O . HIS A 1 159 ? 6.519 -8.127 -19.496 1.00 90.25 159 HIS A O 1
ATOM 1158 N N . VAL A 1 160 ? 4.368 -7.518 -19.557 1.00 92.12 160 VAL A N 1
ATOM 1159 C CA . VAL A 1 160 ? 4.033 -8.420 -20.664 1.00 92.12 160 VAL A CA 1
ATOM 1160 C C . VAL A 1 160 ? 4.676 -7.889 -21.949 1.00 92.12 160 VAL A C 1
ATOM 1162 O O . VAL A 1 160 ? 4.554 -6.709 -22.277 1.00 92.12 160 VAL A O 1
ATOM 1165 N N . ILE A 1 161 ? 5.348 -8.765 -22.701 1.00 93.56 161 ILE A N 1
ATOM 1166 C CA . ILE A 1 161 ? 5.926 -8.411 -24.002 1.00 93.56 161 ILE A CA 1
ATOM 1167 C C . ILE A 1 161 ? 4.782 -8.157 -24.986 1.00 93.56 161 ILE A C 1
ATOM 1169 O O . ILE A 1 161 ? 4.127 -9.089 -25.448 1.00 93.56 161 ILE A O 1
ATOM 1173 N N . VAL A 1 162 ? 4.547 -6.885 -25.304 1.00 94.50 162 VAL A N 1
ATOM 1174 C CA . VAL A 1 162 ? 3.525 -6.456 -26.275 1.00 94.50 162 VAL A CA 1
ATOM 1175 C C . VAL A 1 162 ? 4.088 -6.242 -27.680 1.00 94.50 162 VAL A C 1
ATOM 1177 O O . VAL A 1 162 ? 3.362 -6.375 -28.660 1.00 94.50 162 VAL A O 1
ATOM 1180 N N . VAL A 1 163 ? 5.383 -5.926 -27.787 1.00 96.38 163 VAL A N 1
ATOM 1181 C CA . VAL A 1 163 ? 6.100 -5.733 -29.055 1.00 96.38 163 VAL A CA 1
ATOM 1182 C C . VAL A 1 163 ? 7.390 -6.554 -28.998 1.00 96.38 163 VAL A C 1
ATOM 1184 O O . VAL A 1 163 ? 8.325 -6.145 -28.302 1.00 96.38 163 VAL A O 1
ATOM 1187 N N . PRO A 1 164 ? 7.452 -7.712 -29.682 1.00 95.12 164 PRO A N 1
ATOM 1188 C CA . PRO A 1 164 ? 8.702 -8.440 -29.883 1.00 95.12 164 PRO A CA 1
ATOM 1189 C C . PRO A 1 164 ? 9.758 -7.522 -30.510 1.00 95.12 164 PRO A C 1
ATOM 1191 O O . PRO A 1 164 ? 9.425 -6.702 -31.364 1.00 95.12 164 PRO A O 1
ATOM 1194 N N . ASP A 1 165 ? 11.002 -7.618 -30.037 1.00 94.94 165 ASP A N 1
ATOM 1195 C CA . ASP A 1 165 ? 12.120 -6.745 -30.439 1.00 94.94 165 ASP A CA 1
ATOM 1196 C C . ASP A 1 165 ? 11.880 -5.239 -30.187 1.00 94.94 165 ASP A C 1
ATOM 1198 O O . ASP A 1 165 ? 12.486 -4.367 -30.811 1.00 94.94 165 ASP A O 1
ATOM 1202 N N . GLY A 1 166 ? 10.977 -4.923 -29.253 1.00 94.94 166 GLY A N 1
ATOM 1203 C CA . GLY A 1 166 ? 10.676 -3.563 -28.825 1.00 94.94 166 GLY A CA 1
ATOM 1204 C C . GLY A 1 166 ? 11.744 -2.935 -27.922 1.00 94.94 166 GLY A C 1
ATOM 1205 O O . GLY A 1 166 ? 12.855 -3.431 -27.744 1.00 94.94 166 GLY A O 1
ATOM 1206 N N . ARG A 1 167 ? 11.386 -1.798 -27.314 1.00 94.94 167 ARG A N 1
ATOM 1207 C CA . ARG A 1 167 ? 12.256 -1.095 -26.359 1.00 94.94 167 ARG A CA 1
ATOM 1208 C C . ARG A 1 167 ? 12.529 -1.969 -25.133 1.00 94.94 167 ARG A C 1
ATOM 1210 O O . ARG A 1 167 ? 11.606 -2.579 -24.599 1.00 94.94 167 ARG A O 1
ATOM 1217 N N . LEU A 1 168 ? 13.772 -1.948 -24.651 1.00 93.75 168 LEU A N 1
ATOM 1218 C CA . LEU A 1 168 ? 14.134 -2.593 -23.391 1.00 93.75 168 LEU A CA 1
ATOM 1219 C C . LEU A 1 168 ? 13.412 -1.912 -22.221 1.00 93.75 168 LEU A C 1
ATOM 1221 O O . LEU A 1 168 ? 13.459 -0.688 -22.076 1.00 93.75 168 LEU A O 1
ATOM 1225 N N . CYS A 1 169 ? 12.745 -2.718 -21.398 1.00 89.94 169 CYS A N 1
ATOM 1226 C CA . CYS A 1 169 ? 12.246 -2.300 -20.094 1.00 89.94 169 CYS A CA 1
ATOM 1227 C C . CYS A 1 169 ? 13.394 -2.360 -19.071 1.00 89.94 169 CYS A C 1
ATOM 1229 O O . CYS A 1 169 ? 14.378 -3.059 -19.287 1.00 89.94 169 CYS A O 1
ATOM 1231 N N . ALA A 1 170 ? 13.275 -1.637 -17.958 1.00 84.00 170 ALA A N 1
ATOM 1232 C CA . ALA A 1 170 ? 14.268 -1.670 -16.881 1.00 84.00 170 ALA A CA 1
ATOM 1233 C C . ALA A 1 170 ? 14.223 -2.957 -16.026 1.00 84.00 170 ALA A C 1
ATOM 1235 O O . ALA A 1 170 ? 15.052 -3.101 -15.130 1.00 84.00 170 ALA A O 1
ATOM 1236 N N . CYS A 1 171 ? 13.235 -3.834 -16.253 1.00 83.44 171 CYS A N 1
ATOM 1237 C CA . CYS A 1 171 ? 13.045 -5.092 -15.528 1.00 83.44 171 CYS A CA 1
ATOM 1238 C C . CYS A 1 171 ? 13.989 -6.209 -15.981 1.00 83.44 171 CYS A C 1
ATOM 1240 O O . CYS A 1 171 ? 14.338 -6.235 -17.183 1.00 83.44 171 CYS A O 1
#

Nearest PDB structures (foldseek):
  3vgl-assembly1_A  TM=8.423E-01  e=7.516E-15  Streptomyces griseus subsp. griseus NBRC 13350
  2aa4-assembly1_B  TM=8.701E-01  e=1.483E-12  Escherichia coli
  7p9y-assembly1_AAA  TM=8.819E-01  e=3.541E-12  Saccharomyces cerevisiae S288C
  1z05-assembly1_A-2  TM=8.465E-01  e=1.676E-11  Vibrio cholerae O1 biovar El Tor str. N16961
  1xc3-assembly1_A  TM=8.504E-01  e=8.939E-09  Bacillus subtilis

Solvent-accessible surface area (backbone atoms only — not comparable to full-atom values): 9393 Å² total; per-residue (Å²): 130,81,49,57,26,31,39,38,37,40,46,47,60,62,36,35,37,36,31,36,25,37,86,78,64,50,76,77,46,73,51,75,47,72,42,54,96,65,63,47,67,58,57,49,52,51,51,46,52,52,53,62,72,69,54,80,51,52,65,69,34,35,43,33,22,31,54,48,54,48,46,61,68,31,48,28,28,38,23,82,59,43,79,87,32,65,68,27,50,56,43,60,53,48,28,72,72,64,75,43,57,68,46,39,42,44,36,39,35,40,50,39,50,47,26,29,66,66,42,93,47,47,78,58,36,69,44,78,40,75,42,83,66,103,57,52,33,17,15,35,31,50,87,68,35,76,46,37,62,97,63,51,60,42,33,55,61,52,73,57,87,86,52,87,94,51,83,86,68,97,121

Secondary structure (DSSP, 8-state):
-PEEEEEEEEE-SSEEEEEEEETTS-EEEEEEEE--SS-HHHHHHHHHHHHHHH--EEEEEEEEEE-S-B-GGGSSB--TT-TT-SSB-HHHHHHHHHSS-EEEEEHHHHHHHHHHHHSTTTT-SSEEEEEESSSEEEEEEETTEE---TTS-TT-GGGS--STT-PPP--

Sequence (171 aa):
MSKRGFLAVDIGGTKLSVGVVSLTGEVLSHGRAMTPQVHVWQALEELIKTQVAESGVELISCGVGCGGPMSPHGELVSTLHIPEWREFPLRAKLQDLLQMPVYIDGDAKALVQGEVWCGAVAGQTDVIGMVVSTGVGGGIISRGKVLDGRSGNAGHIGHVIVVPDGRLCAC

Foldseek 3Di:
DAFAWAWEWEDDLFKTKIFTAGPQGRTPDMDMDTQDLPPNVVVNLVRHVVRVVPPSHHHAEYEYAYAADAFPQRCAGCHPSRNVRHRNRVLVVVCVSPVHYYTYAHNQQVVVVSCCPNNDNDVDQFDWDWDDDPFIFIWTGHRNRTDLPPGRRPGRCRPPCPDVVDDDDPD

Mean predicted aligned error: 3.67 Å